Protein AF-A0A358EKX6-F1 (afdb_monomer_lite)

Foldseek 3Di:
DQQQQDPVASDPQFDDDDDDDCLVVFFDPPDDDRQCPFFDDDDADPNHDDDGPDGDGPQQDVVQSCVSNPHPDCGDDPDNHHPVNTGD

Secondary structure (DSSP, 8-state):
--S---TTT---TT------S-GGGTB--S----TTSS-PPPPPBTTB----SSS--HHHHHHHHHHHTT---S-BTTB----GGGB-

pLDDT: mean 74.11, std 16.07, range [39.03,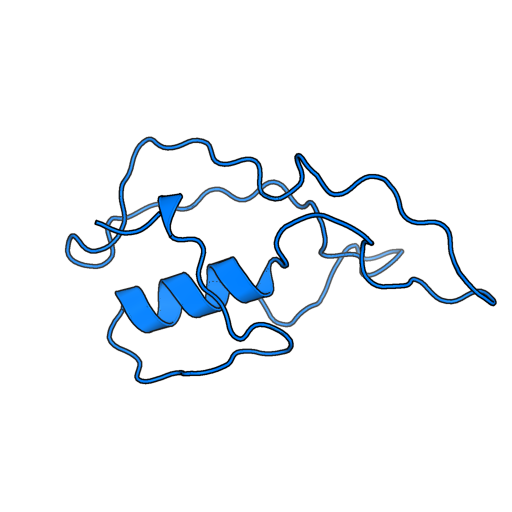 94.25]

Structure (mmCIF, N/CA/C/O backbone):
data_AF-A0A358EKX6-F1
#
_entry.id   AF-A0A358EKX6-F1
#
loop_
_atom_site.group_PDB
_atom_site.id
_atom_site.type_symbol
_atom_site.label_atom_id
_atom_site.label_alt_id
_atom_site.label_comp_id
_atom_site.label_asym_id
_atom_site.label_entity_id
_atom_site.label_seq_id
_atom_site.pdbx_PDB_ins_code
_atom_site.Cartn_x
_atom_site.Cartn_y
_atom_site.Cartn_z
_atom_site.occupancy
_atom_site.B_iso_or_equiv
_atom_site.auth_seq_id
_atom_site.auth_comp_id
_atom_site.auth_asym_id
_atom_site.auth_atom_id
_atom_site.pdbx_PDB_model_num
ATOM 1 N N . GLY A 1 1 ? -5.672 4.430 -7.451 1.00 39.03 1 GLY A N 1
ATOM 2 C CA . GLY A 1 1 ? -5.194 4.914 -8.762 1.00 39.03 1 GLY A CA 1
ATOM 3 C C . GLY A 1 1 ? -5.407 3.841 -9.813 1.00 39.03 1 GLY A C 1
ATOM 4 O O . GLY A 1 1 ? -5.049 2.697 -9.561 1.00 39.03 1 GLY A O 1
ATOM 5 N N . SER A 1 2 ? -6.007 4.191 -10.952 1.00 40.09 2 SER A N 1
ATOM 6 C CA . SER A 1 2 ? -6.444 3.272 -12.025 1.00 40.09 2 SER A CA 1
ATOM 7 C C . SER A 1 2 ? -5.317 2.785 -12.961 1.00 40.09 2 SER A C 1
ATOM 9 O O . SER A 1 2 ? -5.571 2.511 -14.128 1.00 40.09 2 SER A O 1
ATOM 11 N N . GLY A 1 3 ? -4.060 2.724 -12.507 1.00 41.94 3 GLY A N 1
ATOM 12 C CA . GLY A 1 3 ? -2.945 2.328 -13.383 1.00 41.94 3 GLY A CA 1
ATOM 13 C C . GLY A 1 3 ? -2.648 3.305 -14.533 1.00 41.94 3 GLY A C 1
ATOM 14 O O . GLY A 1 3 ? -1.967 2.938 -15.482 1.00 41.94 3 GLY A O 1
ATOM 15 N N . LEU A 1 4 ? -3.129 4.550 -14.466 1.00 45.31 4 LEU A N 1
ATOM 16 C CA . LEU A 1 4 ? -2.745 5.592 -15.419 1.00 45.31 4 LEU A CA 1
ATOM 17 C C . LEU A 1 4 ? -1.420 6.209 -14.948 1.00 45.31 4 LEU A C 1
ATOM 19 O O . LEU A 1 4 ? -1.411 7.042 -14.043 1.00 45.31 4 LEU A O 1
ATOM 23 N N . GLY A 1 5 ? -0.305 5.693 -15.475 1.00 47.41 5 GLY A N 1
ATOM 24 C CA . GLY A 1 5 ? 1.042 6.230 -15.250 1.00 47.41 5 GLY A CA 1
ATOM 25 C C . GLY A 1 5 ? 1.350 7.478 -16.093 1.00 47.41 5 GLY A C 1
ATOM 26 O O . GLY A 1 5 ? 0.461 8.023 -16.740 1.00 47.41 5 GLY A O 1
ATOM 27 N N . ASP A 1 6 ? 2.623 7.888 -16.094 1.00 44.97 6 ASP A N 1
ATOM 28 C CA . ASP A 1 6 ? 3.210 9.011 -16.855 1.00 44.97 6 ASP A CA 1
ATOM 29 C C . ASP A 1 6 ? 2.553 9.259 -18.234 1.00 44.97 6 ASP A C 1
ATOM 31 O O . ASP A 1 6 ? 2.472 8.349 -19.052 1.00 44.97 6 ASP A O 1
ATOM 35 N N . GLY A 1 7 ? 2.130 10.494 -18.530 1.00 49.03 7 GLY A N 1
ATOM 36 C CA . GLY A 1 7 ? 1.415 10.849 -19.767 1.00 49.03 7 GLY A CA 1
ATOM 37 C C . GLY A 1 7 ? 2.173 10.556 -21.073 1.00 49.03 7 GLY A C 1
ATOM 38 O O . GLY A 1 7 ? 1.557 10.562 -22.137 1.00 49.03 7 GLY A O 1
ATOM 39 N N . ALA A 1 8 ? 3.476 10.257 -21.007 1.00 48.22 8 ALA A N 1
ATOM 40 C CA . ALA A 1 8 ? 4.271 9.790 -22.144 1.00 48.22 8 ALA A CA 1
ATOM 41 C C . ALA A 1 8 ? 4.479 8.257 -22.198 1.00 48.22 8 ALA A C 1
ATOM 43 O O . ALA A 1 8 ? 4.655 7.710 -23.288 1.00 48.22 8 ALA A O 1
ATOM 44 N N . THR A 1 9 ? 4.474 7.542 -21.062 1.00 47.75 9 THR A N 1
ATOM 45 C CA . THR A 1 9 ? 4.923 6.128 -20.983 1.00 47.75 9 THR A CA 1
ATOM 46 C C . THR A 1 9 ? 4.060 5.192 -20.127 1.00 47.75 9 THR A C 1
ATOM 48 O O . THR A 1 9 ? 4.242 3.977 -20.170 1.00 47.75 9 THR A O 1
ATOM 51 N N . HIS A 1 10 ? 3.099 5.727 -19.379 1.00 53.69 10 HIS A N 1
ATOM 52 C CA . HIS A 1 10 ? 2.197 5.038 -18.458 1.00 53.69 10 HIS A CA 1
ATOM 53 C C . HIS A 1 10 ? 2.872 4.089 -17.445 1.00 53.69 10 HIS A C 1
ATOM 55 O O . HIS A 1 10 ? 2.241 3.145 -16.970 1.00 53.69 10 HIS A O 1
ATOM 61 N N . GLN A 1 11 ? 4.122 4.343 -17.040 1.00 54.81 11 GLN A N 1
ATOM 62 C CA . GLN A 1 11 ? 4.773 3.558 -15.983 1.00 54.81 11 GLN A CA 1
ATOM 63 C C . GLN A 1 11 ? 4.350 4.062 -14.588 1.00 54.81 11 GLN A C 1
ATOM 65 O O . GLN A 1 11 ? 4.502 5.238 -14.269 1.00 54.81 11 GLN A O 1
ATOM 70 N N . TYR A 1 12 ? 3.783 3.175 -13.761 1.00 56.66 12 TYR A N 1
ATOM 71 C CA . TYR A 1 12 ? 3.344 3.460 -12.378 1.00 56.66 12 TYR A CA 1
ATOM 72 C C . TYR A 1 12 ? 4.220 2.783 -11.310 1.00 56.66 12 TYR A C 1
ATOM 74 O O . TYR A 1 12 ? 3.998 2.948 -10.108 1.00 56.66 12 TYR A O 1
ATOM 82 N N . SER A 1 13 ? 5.197 1.989 -11.740 1.00 55.12 13 SER A N 1
ATOM 83 C CA . SER A 1 13 ? 6.233 1.415 -10.892 1.00 55.12 13 SER A CA 1
ATOM 84 C C . SER A 1 13 ? 7.224 2.515 -10.511 1.00 55.12 13 SER A C 1
ATOM 86 O O . SER A 1 13 ? 7.838 3.086 -11.406 1.00 55.12 13 SER A O 1
ATOM 88 N N . ALA A 1 14 ? 7.386 2.792 -9.215 1.00 60.19 14 ALA A N 1
ATOM 89 C CA . ALA A 1 14 ? 8.329 3.772 -8.649 1.00 60.19 14 ALA A CA 1
ATOM 90 C C . ALA A 1 14 ? 7.910 5.254 -8.585 1.00 60.19 14 ALA A C 1
ATOM 92 O O . ALA A 1 14 ? 8.763 6.134 -8.487 1.00 60.19 14 ALA A O 1
ATOM 93 N N . LEU A 1 15 ? 6.610 5.560 -8.554 1.00 66.44 15 LEU A N 1
ATOM 94 C CA . LEU A 1 15 ? 6.169 6.923 -8.235 1.00 66.44 15 LEU A CA 1
ATOM 95 C C . LEU A 1 15 ? 6.346 7.222 -6.732 1.00 66.44 15 LEU A C 1
ATOM 97 O O . LEU A 1 15 ? 5.879 6.429 -5.907 1.00 66.44 15 LEU A O 1
ATOM 101 N N . PRO A 1 16 ? 6.951 8.366 -6.349 1.00 71.12 16 PRO A N 1
ATOM 102 C CA . PRO A 1 16 ? 6.941 8.827 -4.966 1.00 71.12 16 PRO A CA 1
ATOM 103 C C . PRO A 1 16 ? 5.502 9.084 -4.511 1.00 71.12 16 PRO A C 1
ATOM 105 O O . PRO A 1 16 ? 4.770 9.846 -5.143 1.00 71.12 16 PRO A O 1
ATOM 108 N N . ILE A 1 17 ? 5.083 8.446 -3.416 1.00 78.44 17 ILE A N 1
ATOM 109 C CA . ILE A 1 17 ? 3.722 8.562 -2.881 1.00 78.44 17 ILE A CA 1
ATOM 110 C C . ILE A 1 17 ? 3.787 8.933 -1.410 1.00 78.44 17 ILE A C 1
ATOM 112 O O . ILE A 1 17 ? 4.485 8.297 -0.623 1.00 78.44 17 ILE A O 1
ATOM 116 N N . VAL A 1 18 ? 2.995 9.935 -1.038 1.00 83.06 18 VAL A N 1
ATOM 117 C CA . VAL A 1 18 ? 2.771 10.315 0.355 1.00 83.06 18 VAL A CA 1
ATOM 118 C C . VAL A 1 18 ? 1.404 9.795 0.782 1.00 83.06 18 VAL A C 1
ATOM 120 O O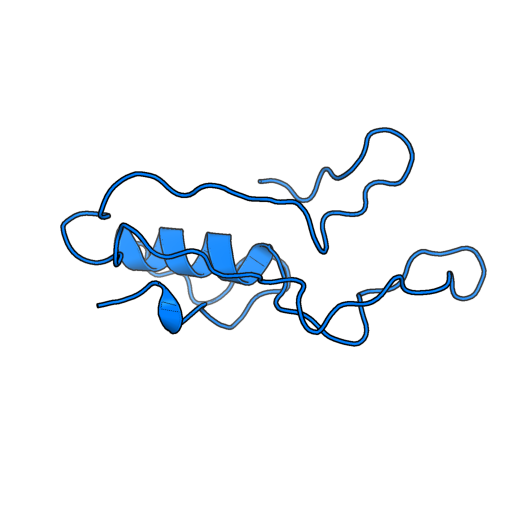 . VAL A 1 18 ? 0.393 10.086 0.145 1.00 83.06 18 VAL A O 1
ATOM 123 N N . VAL A 1 19 ? 1.372 9.032 1.874 1.00 82.56 19 VAL A N 1
ATOM 124 C CA . VAL A 1 19 ? 0.133 8.591 2.523 1.00 82.56 19 VAL A CA 1
ATOM 125 C C . VAL A 1 19 ? -0.058 9.407 3.794 1.00 82.56 19 VAL A C 1
ATOM 127 O O . VAL A 1 19 ? 0.822 9.437 4.652 1.00 82.56 19 VAL A O 1
ATOM 130 N N . ALA A 1 20 ? -1.211 10.060 3.916 1.00 84.75 20 ALA A N 1
ATOM 131 C CA . ALA A 1 20 ? -1.600 10.816 5.100 1.00 84.75 20 ALA A CA 1
ATOM 132 C C . ALA A 1 20 ? -2.859 10.211 5.737 1.00 84.75 20 ALA A C 1
ATOM 134 O O . ALA A 1 20 ? -3.748 9.723 5.039 1.00 84.75 20 ALA A O 1
ATOM 135 N N . GLY A 1 21 ? -2.935 10.271 7.068 1.00 85.81 21 GLY A N 1
ATOM 136 C CA . GLY A 1 21 ? -4.009 9.666 7.860 1.00 85.81 21 GLY A CA 1
ATOM 137 C C . GLY A 1 21 ? -3.647 8.289 8.428 1.00 85.81 21 GLY A C 1
ATOM 138 O O . GLY A 1 21 ? -2.647 7.686 8.053 1.00 85.81 21 GLY A O 1
ATOM 139 N N . SER A 1 22 ? -4.458 7.809 9.376 1.00 88.19 22 SER A N 1
ATOM 140 C CA . SER A 1 22 ? -4.197 6.573 10.134 1.00 88.19 22 SER A CA 1
ATOM 141 C C . SER A 1 22 ? -5.169 5.431 9.829 1.00 88.19 22 SER A C 1
ATOM 143 O O . SER A 1 22 ? -5.070 4.384 10.460 1.00 88.19 22 SER A O 1
ATOM 145 N N . ALA A 1 23 ? -6.131 5.619 8.915 1.00 88.31 23 ALA A N 1
ATOM 146 C CA . ALA A 1 23 ? -7.191 4.646 8.609 1.00 88.31 23 ALA A CA 1
ATOM 147 C C . ALA A 1 23 ? -7.842 4.042 9.875 1.00 88.31 23 ALA A C 1
ATOM 149 O O . ALA A 1 23 ? -7.899 2.829 10.044 1.00 88.31 23 ALA A O 1
ATOM 150 N N . GLY A 1 24 ? -8.254 4.891 10.825 1.00 89.31 24 GLY A N 1
ATOM 151 C CA . GLY A 1 24 ? -8.832 4.425 12.093 1.00 89.31 24 GLY A CA 1
ATOM 152 C C . GLY A 1 24 ? -7.830 3.723 13.021 1.00 89.31 24 GLY A C 1
ATOM 153 O O . GLY A 1 24 ? -8.220 2.864 13.805 1.00 89.31 24 GLY A O 1
ATOM 154 N N . GLY A 1 25 ? -6.539 4.060 12.920 1.00 90.31 25 GLY A N 1
ATOM 155 C CA . GLY A 1 25 ? -5.462 3.442 13.700 1.00 90.31 25 GLY A CA 1
ATOM 156 C C . GLY A 1 25 ? -4.898 2.153 13.093 1.00 90.31 25 GLY A C 1
ATOM 157 O O . GLY A 1 25 ? -4.223 1.409 13.792 1.00 90.31 25 GLY A O 1
ATOM 158 N N . LYS A 1 26 ? -5.181 1.868 11.816 1.00 91.50 26 LYS A N 1
ATOM 159 C CA . LYS A 1 26 ? -4.671 0.696 11.084 1.00 91.50 26 LYS A CA 1
ATOM 160 C C . LYS A 1 26 ? -3.411 0.971 10.268 1.00 91.50 26 LYS A C 1
ATOM 162 O O . LYS A 1 26 ? -2.742 0.018 9.884 1.00 91.50 26 LYS A O 1
ATOM 167 N N . ILE A 1 27 ? -3.092 2.240 10.006 1.00 90.19 27 ILE A N 1
ATOM 168 C CA . ILE A 1 27 ? -1.888 2.649 9.274 1.00 90.19 27 ILE A CA 1
ATOM 169 C C . ILE A 1 27 ? -0.909 3.361 10.213 1.00 90.19 27 ILE A C 1
ATOM 171 O O . ILE A 1 27 ? -1.279 4.324 10.891 1.00 90.19 27 ILE A O 1
ATOM 175 N N . LEU A 1 28 ? 0.347 2.909 10.204 1.00 89.62 28 LEU A N 1
ATOM 176 C CA . LEU A 1 28 ? 1.474 3.567 10.863 1.00 89.62 28 LEU A CA 1
ATOM 177 C C . LEU A 1 28 ? 1.821 4.870 10.129 1.00 89.62 28 LEU A C 1
ATOM 179 O O . LEU A 1 28 ? 2.136 4.867 8.940 1.00 89.62 28 LEU A O 1
ATOM 183 N N . ASN A 1 29 ? 1.790 5.993 10.846 1.00 86.94 29 ASN A N 1
ATOM 184 C CA . ASN A 1 29 ? 2.148 7.307 10.313 1.00 86.94 29 ASN A CA 1
ATOM 185 C C . ASN A 1 29 ? 3.649 7.615 10.495 1.00 86.94 29 ASN A C 1
ATOM 187 O O . ASN A 1 29 ? 4.386 6.877 11.148 1.00 86.94 29 ASN A O 1
ATOM 191 N N . GLY A 1 30 ? 4.121 8.703 9.873 1.00 84.81 30 GLY A N 1
ATOM 192 C CA . GLY A 1 30 ? 5.509 9.168 10.013 1.00 84.81 30 GLY A CA 1
ATOM 193 C C . GLY A 1 30 ? 6.566 8.235 9.408 1.00 84.81 30 GLY A C 1
ATOM 194 O O . GLY A 1 30 ? 7.753 8.389 9.684 1.00 84.81 30 GLY A O 1
ATOM 195 N N . LYS A 1 31 ? 6.154 7.255 8.597 1.00 81.12 31 LYS A N 1
ATOM 196 C CA . LYS A 1 31 ? 7.051 6.335 7.896 1.00 81.12 31 LYS A CA 1
ATOM 197 C C . LYS A 1 31 ? 7.373 6.858 6.502 1.00 81.12 31 LYS A C 1
ATOM 199 O O . LYS A 1 31 ? 6.485 7.288 5.771 1.00 81.12 31 LYS A O 1
ATOM 204 N N . HIS A 1 32 ? 8.641 6.742 6.124 1.00 81.19 32 HIS A N 1
ATOM 205 C CA . HIS A 1 32 ? 9.078 6.841 4.739 1.00 81.19 32 HIS A CA 1
ATOM 206 C C . HIS A 1 32 ? 9.382 5.424 4.249 1.00 81.19 32 HIS A C 1
ATOM 208 O O . HIS A 1 32 ? 10.267 4.764 4.787 1.00 81.19 32 HIS A O 1
ATOM 214 N N . VAL A 1 33 ? 8.610 4.945 3.273 1.00 75.69 33 VAL A N 1
ATOM 215 C CA . VAL A 1 33 ? 8.782 3.614 2.679 1.00 75.69 33 VAL A CA 1
ATOM 216 C C . VAL A 1 33 ? 9.095 3.791 1.202 1.00 75.69 33 VAL A C 1
ATOM 218 O O . VAL A 1 33 ? 8.265 4.292 0.444 1.00 75.69 33 VAL A O 1
ATOM 221 N N . ASN A 1 34 ? 10.286 3.366 0.789 1.00 75.31 34 ASN A N 1
ATOM 222 C CA . ASN A 1 34 ? 10.681 3.362 -0.611 1.00 75.31 34 ASN A CA 1
ATOM 223 C C . ASN A 1 34 ? 10.221 2.051 -1.267 1.00 75.31 34 ASN A C 1
ATOM 225 O O . ASN A 1 34 ? 10.918 1.042 -1.234 1.00 75.31 34 ASN A O 1
ATOM 229 N N . LEU A 1 35 ? 9.032 2.059 -1.874 1.00 68.38 35 LEU A N 1
ATOM 230 C CA . LEU A 1 35 ? 8.484 0.879 -2.564 1.00 68.38 35 LEU A CA 1
ATOM 231 C C . LEU A 1 35 ? 9.249 0.518 -3.848 1.00 68.38 35 LEU A C 1
ATOM 233 O O . LEU A 1 35 ? 9.050 -0.571 -4.391 1.00 68.38 35 LEU A O 1
ATOM 237 N N . SER A 1 36 ? 10.125 1.417 -4.303 1.00 63.72 36 SER A N 1
ATOM 238 C CA . SER A 1 36 ? 10.963 1.252 -5.485 1.00 63.72 36 SER A CA 1
ATOM 239 C C . SER A 1 36 ? 12.413 0.886 -5.212 1.00 63.72 36 SER A C 1
ATOM 241 O O . SER A 1 36 ? 13.176 0.752 -6.159 1.00 63.72 36 SER A O 1
ATOM 243 N N . GLU A 1 37 ? 12.808 0.709 -3.949 1.00 56.69 37 GLU A N 1
ATOM 244 C CA . GLU A 1 37 ? 14.208 0.450 -3.583 1.00 56.69 37 GLU A CA 1
ATOM 245 C C . GLU A 1 37 ? 14.795 -0.769 -4.306 1.00 56.69 37 GLU A C 1
ATOM 247 O O . GLU A 1 37 ? 15.979 -0.791 -4.625 1.00 56.69 37 GLU A O 1
ATOM 252 N N . THR A 1 38 ? 13.953 -1.753 -4.624 1.00 53.31 38 THR A N 1
ATOM 253 C CA . THR A 1 38 ? 14.360 -2.922 -5.401 1.00 53.31 38 THR A CA 1
ATOM 254 C C . THR A 1 38 ? 14.010 -2.803 -6.890 1.00 53.31 38 THR A C 1
ATOM 256 O O . THR A 1 38 ? 14.639 -3.471 -7.696 1.00 53.31 38 THR A O 1
ATOM 259 N N . SER A 1 39 ? 13.101 -1.914 -7.31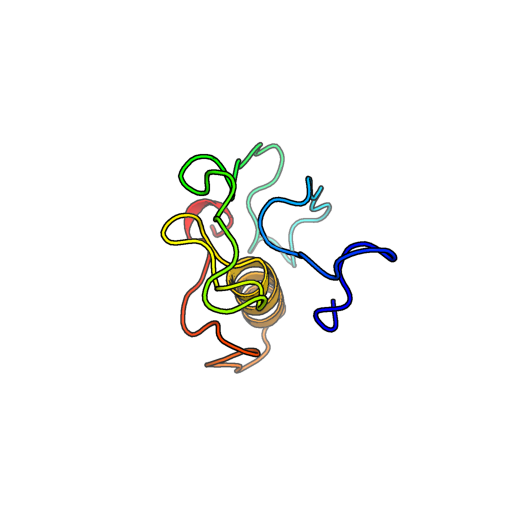6 1.00 55.44 39 SER A N 1
ATOM 260 C CA . SER A 1 39 ? 12.786 -1.713 -8.743 1.00 55.44 39 SER A CA 1
ATOM 261 C C . SER A 1 39 ? 13.777 -0.763 -9.423 1.00 55.44 39 SER A C 1
ATOM 263 O O . SER A 1 39 ? 13.673 0.457 -9.283 1.00 55.44 39 SER A O 1
ATOM 265 N N . GLY A 1 40 ? 14.703 -1.302 -10.214 1.00 55.16 40 GLY A N 1
ATOM 266 C CA . GLY A 1 40 ? 15.471 -0.512 -11.180 1.00 55.16 40 GLY A CA 1
ATOM 267 C C . GLY A 1 40 ? 14.659 -0.169 -12.443 1.00 55.16 40 GLY A C 1
ATOM 268 O O . GLY A 1 40 ? 13.570 -0.713 -12.648 1.00 55.16 40 GLY A O 1
ATOM 269 N N . PRO A 1 41 ? 15.178 0.704 -13.327 1.00 58.72 41 PRO A N 1
ATOM 270 C CA . PRO A 1 41 ? 14.618 0.902 -14.661 1.00 58.72 41 PRO A CA 1
ATOM 271 C C . PRO A 1 41 ? 14.586 -0.428 -15.416 1.00 58.72 41 PRO A C 1
ATOM 273 O O . PRO A 1 41 ? 15.621 -1.079 -15.561 1.00 58.72 41 PRO A O 1
ATOM 276 N N . VAL A 1 42 ? 13.417 -0.829 -15.915 1.00 62.19 42 VAL A N 1
ATOM 277 C CA . VAL A 1 42 ? 13.285 -2.085 -16.660 1.00 62.19 42 VAL A CA 1
ATOM 278 C C . VAL A 1 42 ? 13.226 -1.811 -18.152 1.00 62.19 42 VAL A C 1
ATOM 280 O O . VAL A 1 42 ? 12.413 -1.019 -18.637 1.00 62.19 42 VAL A O 1
ATOM 283 N N . ALA A 1 43 ? 14.144 -2.447 -18.879 1.00 64.06 43 ALA A N 1
ATOM 284 C CA . ALA A 1 43 ? 14.244 -2.317 -20.321 1.00 64.06 43 ALA A CA 1
ATOM 285 C C . ALA A 1 43 ? 12.974 -2.847 -21.001 1.00 64.06 43 ALA A C 1
ATOM 287 O O . ALA A 1 43 ? 12.384 -3.844 -20.584 1.00 64.06 43 ALA A O 1
ATOM 288 N N . LYS A 1 44 ? 12.567 -2.202 -22.099 1.00 60.97 44 LYS A N 1
ATOM 289 C CA . LYS A 1 44 ? 11.471 -2.712 -22.931 1.00 60.97 44 LYS A CA 1
ATOM 290 C C . LYS A 1 44 ? 11.837 -4.085 -23.492 1.00 60.97 44 LYS A C 1
ATOM 292 O O . LYS A 1 44 ? 12.914 -4.250 -24.061 1.00 60.97 44 LYS A O 1
ATOM 297 N N . LYS A 1 45 ? 10.899 -5.031 -23.449 1.00 67.81 45 LYS A N 1
ATOM 298 C CA . LYS A 1 45 ? 11.009 -6.324 -24.137 1.00 67.81 45 LYS A CA 1
ATOM 299 C C . LYS A 1 45 ? 10.078 -6.310 -25.344 1.00 67.81 45 LYS A C 1
ATOM 301 O O . LYS A 1 45 ? 8.879 -6.085 -25.204 1.00 67.81 45 LYS A O 1
ATOM 306 N N . ASN A 1 46 ? 10.623 -6.512 -26.544 1.00 80.06 46 ASN A N 1
ATOM 307 C CA . ASN A 1 46 ? 9.871 -6.468 -27.809 1.00 80.06 46 ASN A CA 1
ATOM 308 C C . ASN A 1 46 ? 9.074 -5.161 -28.006 1.00 80.06 46 ASN A C 1
ATOM 310 O O . ASN A 1 46 ? 7.918 -5.179 -28.424 1.00 80.06 46 ASN A O 1
ATOM 314 N N . GLY A 1 47 ? 9.665 -4.020 -27.637 1.00 72.00 47 GLY A N 1
ATOM 315 C CA . GLY A 1 47 ? 9.020 -2.706 -27.742 1.00 72.00 47 GLY A CA 1
ATOM 316 C C . GLY A 1 47 ? 7.928 -2.430 -26.700 1.00 72.00 47 GLY A C 1
ATOM 317 O O . GLY A 1 47 ? 7.406 -1.316 -26.667 1.00 72.00 47 GLY A O 1
ATOM 318 N N . LYS A 1 48 ? 7.611 -3.390 -25.821 1.00 59.47 48 LYS A N 1
ATOM 319 C CA . LYS A 1 48 ? 6.652 -3.227 -24.724 1.00 59.47 48 LYS A CA 1
ATOM 320 C C . LY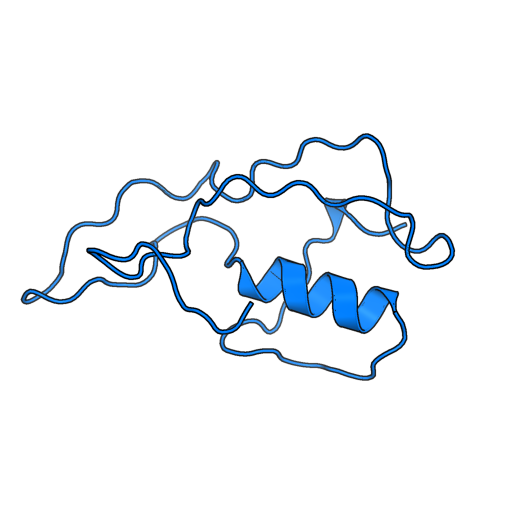S A 1 48 ? 7.373 -2.981 -23.404 1.00 59.47 48 LYS A C 1
ATOM 322 O O . LYS A 1 48 ? 8.412 -3.583 -23.137 1.00 59.47 48 LYS A O 1
ATOM 327 N N . TYR A 1 49 ? 6.806 -2.104 -22.582 1.00 63.12 49 TYR A N 1
ATOM 328 C CA . TYR A 1 49 ? 7.173 -2.029 -21.173 1.00 63.12 49 TYR A CA 1
ATOM 329 C C . TYR A 1 49 ? 6.758 -3.333 -20.495 1.00 63.12 49 TYR A C 1
ATOM 331 O O . TYR A 1 49 ? 5.692 -3.875 -20.791 1.00 63.12 49 TYR A O 1
ATOM 339 N N . VAL A 1 50 ? 7.630 -3.847 -19.642 1.00 61.88 50 VAL A N 1
ATOM 340 C CA . VAL A 1 50 ? 7.377 -5.046 -18.846 1.00 61.88 50 VAL A CA 1
ATOM 341 C C . VAL A 1 50 ? 7.339 -4.652 -17.378 1.00 61.88 50 VAL A C 1
ATOM 343 O O . VAL A 1 50 ? 7.908 -3.621 -17.005 1.00 61.88 50 VAL A O 1
ATOM 346 N N . ASP A 1 51 ? 6.644 -5.451 -16.574 1.00 60.47 51 ASP A N 1
ATOM 347 C CA . ASP A 1 51 ? 6.600 -5.250 -15.131 1.00 60.47 51 ASP A CA 1
ATOM 348 C C . ASP A 1 51 ? 8.018 -5.209 -14.562 1.00 60.47 51 ASP A C 1
ATOM 350 O O . ASP A 1 51 ? 8.908 -5.914 -15.059 1.00 60.47 51 ASP A O 1
ATOM 354 N N . PRO A 1 52 ? 8.259 -4.370 -13.545 1.00 59.66 52 PRO A N 1
ATOM 355 C CA . PRO A 1 52 ? 9.576 -4.288 -12.966 1.00 59.66 52 PRO A CA 1
ATOM 356 C C . PRO A 1 52 ? 9.974 -5.645 -12.365 1.00 59.66 52 PRO A C 1
ATOM 358 O O . PRO A 1 52 ? 9.182 -6.279 -11.671 1.00 59.66 52 PRO A O 1
ATOM 361 N N . GLU A 1 53 ? 11.204 -6.099 -12.634 1.00 58.81 53 GLU A N 1
ATOM 362 C CA . GLU A 1 53 ? 11.707 -7.402 -12.157 1.00 58.81 53 GLU A CA 1
ATOM 363 C C . GLU A 1 53 ? 11.786 -7.474 -10.623 1.00 58.81 53 GLU A C 1
ATOM 365 O O . GLU A 1 53 ? 11.856 -8.555 -10.040 1.00 58.81 53 GLU A O 1
ATOM 370 N N . GLN A 1 54 ? 11.774 -6.312 -9.971 1.00 56.31 54 GLN A N 1
ATOM 371 C CA . GLN A 1 54 ? 11.855 -6.121 -8.531 1.00 56.31 54 GLN A CA 1
ATOM 372 C C . GLN A 1 54 ? 11.053 -4.868 -8.126 1.00 56.31 54 GLN A C 1
ATOM 374 O O . GLN A 1 54 ? 10.665 -4.092 -8.989 1.00 56.31 54 GLN A O 1
ATOM 379 N N . GLY A 1 55 ? 10.787 -4.659 -6.834 1.00 61.12 55 GLY A N 1
ATOM 380 C CA . GLY A 1 55 ? 9.923 -3.589 -6.301 1.00 61.12 55 GLY A CA 1
ATOM 381 C C . GLY A 1 55 ? 8.524 -4.068 -5.915 1.00 61.12 55 GLY A C 1
ATOM 382 O O . GLY A 1 55 ? 8.028 -5.071 -6.425 1.00 61.12 55 GLY A O 1
ATOM 383 N N . LEU A 1 56 ? 7.869 -3.360 -4.990 1.00 66.44 56 LEU A N 1
ATOM 384 C CA . LEU A 1 56 ? 6.474 -3.645 -4.640 1.00 66.44 56 LEU A CA 1
ATOM 385 C C . LEU A 1 56 ? 5.552 -2.897 -5.613 1.00 66.44 56 LEU A C 1
ATOM 387 O O . LEU A 1 56 ? 5.647 -1.669 -5.705 1.00 66.44 56 LEU A O 1
ATOM 391 N N . PRO A 1 57 ? 4.624 -3.584 -6.307 1.00 72.62 57 PRO A N 1
ATOM 392 C CA . PRO A 1 57 ? 3.653 -2.914 -7.155 1.00 72.62 57 PRO A CA 1
ATOM 393 C C . PRO A 1 57 ? 2.868 -1.872 -6.362 1.00 72.62 57 PRO A C 1
ATOM 395 O O . PRO A 1 57 ? 2.410 -2.136 -5.250 1.00 72.62 57 PRO A O 1
ATOM 398 N N . LEU A 1 58 ? 2.611 -0.717 -6.973 1.00 77.69 58 LEU A N 1
ATOM 399 C CA . LEU A 1 58 ? 1.706 0.295 -6.424 1.00 77.69 58 LEU A CA 1
ATOM 400 C C . LEU A 1 58 ? 0.326 -0.303 -6.063 1.00 77.69 58 LEU A C 1
ATOM 402 O O . LEU A 1 58 ? -0.314 0.101 -5.095 1.00 77.69 58 LEU A O 1
ATOM 406 N N . ALA A 1 59 ? -0.115 -1.327 -6.793 1.00 82.62 59 ALA A N 1
ATOM 407 C CA . ALA A 1 59 ? -1.316 -2.089 -6.468 1.00 82.62 59 ALA A CA 1
ATOM 408 C C . ALA A 1 59 ? -1.316 -2.664 -5.033 1.00 82.62 59 ALA A C 1
ATOM 410 O O . ALA A 1 59 ? -2.375 -2.682 -4.407 1.00 82.62 59 ALA A O 1
ATOM 411 N N . ASN A 1 60 ? -0.156 -3.035 -4.473 1.00 86.12 60 ASN A N 1
ATOM 412 C CA . ASN A 1 60 ? -0.039 -3.490 -3.082 1.00 86.12 60 ASN A CA 1
ATOM 413 C C . ASN A 1 60 ? -0.387 -2.381 -2.092 1.00 86.12 60 ASN A C 1
ATOM 415 O O . ASN A 1 60 ? -1.049 -2.638 -1.087 1.00 86.12 60 ASN A O 1
ATOM 419 N N . LEU A 1 61 ? 0.019 -1.139 -2.369 1.00 86.88 61 LEU A N 1
ATOM 420 C CA . LEU A 1 61 ? -0.336 0.001 -1.527 1.00 86.88 61 LEU A CA 1
ATOM 421 C C . LEU A 1 61 ? -1.853 0.227 -1.526 1.00 86.88 61 LEU A C 1
ATOM 423 O O . LEU A 1 61 ? -2.446 0.372 -0.458 1.00 86.88 61 LEU A O 1
ATOM 427 N N . TRP A 1 62 ? -2.490 0.194 -2.700 1.00 88.12 62 TRP A N 1
ATOM 428 C CA . TRP A 1 62 ? -3.944 0.344 -2.808 1.00 88.12 62 TRP A CA 1
ATOM 429 C C . TRP A 1 62 ? -4.684 -0.774 -2.070 1.00 88.12 62 TRP A C 1
ATOM 431 O O . TRP A 1 62 ? -5.584 -0.482 -1.284 1.00 88.12 62 TRP A O 1
ATOM 441 N N . LEU A 1 63 ? -4.280 -2.036 -2.265 1.00 91.12 63 LEU A N 1
ATOM 442 C CA . LEU A 1 63 ? -4.869 -3.179 -1.560 1.00 91.12 63 LEU A CA 1
ATOM 443 C C . LEU A 1 63 ? -4.739 -3.033 -0.038 1.00 91.12 63 LEU A C 1
ATOM 445 O O . LEU A 1 63 ? -5.711 -3.238 0.686 1.00 91.12 63 LEU A O 1
ATOM 449 N N . THR A 1 64 ? -3.571 -2.588 0.434 1.00 91.56 64 THR A N 1
ATOM 450 C CA . THR A 1 64 ? -3.316 -2.310 1.857 1.00 91.56 64 THR A CA 1
ATOM 451 C C . THR A 1 64 ? -4.278 -1.257 2.401 1.00 91.56 64 THR A C 1
ATOM 453 O O . THR A 1 64 ? -4.860 -1.449 3.464 1.00 91.56 64 THR A O 1
ATOM 456 N N . GLN A 1 65 ? -4.489 -0.159 1.668 1.00 91.50 65 GLN A N 1
ATOM 457 C CA . GLN A 1 65 ? -5.414 0.902 2.072 1.00 91.50 65 GLN A CA 1
ATOM 458 C C . GLN A 1 65 ? -6.866 0.421 2.110 1.00 91.50 65 GLN A C 1
ATOM 460 O O . GLN A 1 65 ? -7.574 0.716 3.067 1.00 91.50 65 GLN A O 1
ATOM 465 N N . MET A 1 66 ? -7.309 -0.347 1.112 1.00 92.19 66 MET A N 1
ATOM 466 C CA . MET A 1 66 ? -8.662 -0.910 1.101 1.00 92.19 66 MET A CA 1
ATOM 467 C C . MET A 1 66 ? -8.906 -1.813 2.312 1.00 92.19 66 MET A C 1
ATOM 469 O O . MET A 1 66 ? -9.896 -1.631 3.018 1.00 92.19 66 MET A O 1
ATOM 473 N N . GLN A 1 67 ? -7.983 -2.733 2.601 1.00 93.81 67 GLN A N 1
ATOM 474 C CA . GLN A 1 67 ? -8.104 -3.611 3.765 1.00 93.81 67 GLN A CA 1
ATOM 475 C C . GLN A 1 67 ? -8.036 -2.829 5.086 1.00 93.81 67 GLN A C 1
ATOM 477 O O . GLN A 1 67 ? -8.834 -3.083 5.987 1.00 93.81 67 GLN A O 1
ATOM 482 N N . ALA A 1 68 ? -7.153 -1.829 5.193 1.00 92.94 68 ALA A N 1
ATOM 483 C CA . ALA A 1 68 ? -7.061 -0.960 6.369 1.00 92.94 68 ALA A CA 1
ATOM 484 C C . ALA A 1 68 ? -8.352 -0.158 6.617 1.00 92.94 68 ALA A C 1
ATOM 486 O O . ALA A 1 68 ? -8.703 0.103 7.765 1.00 92.94 68 ALA A O 1
ATOM 487 N N . LEU A 1 69 ? -9.083 0.190 5.555 1.00 91.44 69 LEU A N 1
ATOM 488 C CA . LEU A 1 69 ? -10.387 0.857 5.617 1.00 91.44 69 LEU A CA 1
ATOM 489 C C . LEU A 1 69 ? -11.565 -0.116 5.816 1.00 91.44 69 LEU A C 1
ATOM 491 O O . LEU A 1 69 ? -12.718 0.310 5.815 1.00 91.44 69 LEU A O 1
ATOM 495 N N . GLY A 1 70 ? -11.298 -1.412 6.006 1.00 92.38 70 GLY A N 1
ATOM 496 C CA . GLY A 1 70 ? -12.308 -2.427 6.314 1.00 92.38 70 GLY A CA 1
ATOM 497 C C . GLY A 1 70 ? -12.963 -3.086 5.098 1.00 92.38 70 GLY A C 1
ATOM 498 O O . GLY A 1 70 ? -13.933 -3.829 5.261 1.00 92.38 70 GLY A O 1
ATOM 499 N N . LEU A 1 71 ? -12.456 -2.856 3.881 1.00 94.25 71 LEU A N 1
ATOM 500 C CA . LEU A 1 71 ? -12.953 -3.547 2.693 1.00 94.25 71 LEU A CA 1
ATOM 501 C C . LEU A 1 71 ? -12.448 -4.996 2.680 1.00 94.25 71 LEU A C 1
ATOM 503 O O . LEU A 1 71 ? -11.262 -5.265 2.868 1.00 94.25 71 LEU A O 1
ATOM 507 N N . LYS A 1 72 ? -13.350 -5.937 2.383 1.00 92.38 72 LYS A N 1
ATOM 508 C CA . LYS A 1 72 ? -13.035 -7.361 2.191 1.00 92.38 72 LYS A CA 1
ATOM 509 C C . LYS A 1 72 ? -12.530 -7.604 0.765 1.00 92.38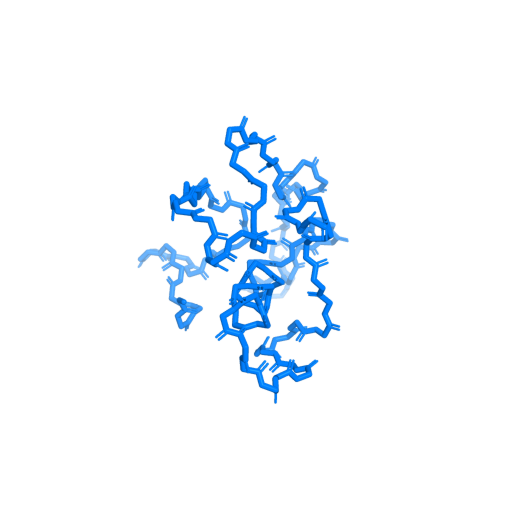 72 LYS A C 1
ATOM 511 O O . LYS A 1 72 ? -13.239 -8.177 -0.056 1.00 92.38 72 LYS A O 1
ATOM 516 N N . ALA A 1 73 ? -11.351 -7.074 0.456 1.00 92.31 73 ALA A N 1
ATOM 517 C CA . ALA A 1 73 ? -10.703 -7.236 -0.840 1.00 92.31 73 ALA A CA 1
ATOM 518 C C . ALA A 1 73 ? -9.475 -8.141 -0.702 1.00 92.31 73 ALA A C 1
ATOM 520 O O . ALA A 1 73 ? -8.536 -7.790 0.008 1.00 92.31 73 ALA A O 1
ATOM 521 N N . ASP A 1 74 ? -9.462 -9.264 -1.417 1.00 91.75 74 ASP A N 1
ATOM 522 C CA . ASP A 1 74 ? -8.328 -10.204 -1.420 1.00 91.75 74 ASP A CA 1
ATOM 523 C C . ASP A 1 74 ? -7.326 -9.912 -2.550 1.00 91.75 74 ASP A C 1
ATOM 525 O O . ASP A 1 74 ? -6.191 -10.386 -2.541 1.00 91.75 74 ASP A O 1
ATOM 529 N N . ARG A 1 75 ? -7.747 -9.116 -3.541 1.00 88.50 75 ARG A N 1
ATOM 530 C CA . ARG A 1 75 ? -6.954 -8.736 -4.711 1.00 88.50 75 ARG A CA 1
ATOM 531 C C . ARG A 1 75 ? -7.347 -7.342 -5.195 1.00 88.50 75 ARG A C 1
ATOM 533 O O . ARG A 1 75 ? -8.518 -6.972 -5.144 1.00 88.50 75 ARG A O 1
ATOM 540 N N . TYR A 1 76 ? -6.386 -6.597 -5.733 1.00 86.44 76 TYR A N 1
ATOM 541 C CA . TYR A 1 76 ? -6.640 -5.388 -6.519 1.00 86.44 76 TYR A CA 1
ATOM 542 C C . TYR A 1 76 ? -5.666 -5.293 -7.688 1.00 86.44 76 TYR A C 1
ATOM 544 O O . TYR A 1 76 ? -4.456 -5.303 -7.472 1.00 86.44 76 TYR A O 1
ATOM 552 N N . ALA A 1 77 ? -6.185 -5.174 -8.916 1.00 84.12 77 ALA A N 1
ATOM 553 C CA . ALA A 1 77 ? -5.385 -5.293 -10.138 1.00 84.12 77 ALA A CA 1
ATOM 554 C C . ALA A 1 77 ? -4.464 -6.527 -10.047 1.00 84.12 77 ALA A C 1
ATOM 556 O O . ALA A 1 77 ? -4.945 -7.629 -9.784 1.00 84.12 77 ALA A O 1
ATOM 557 N N . ASP A 1 78 ? -3.153 -6.360 -10.169 1.00 77.50 78 ASP A N 1
ATOM 558 C CA . ASP A 1 78 ? -2.187 -7.464 -10.093 1.00 77.50 78 ASP A CA 1
ATOM 559 C C . ASP A 1 78 ? -1.662 -7.733 -8.675 1.00 77.50 78 ASP A C 1
ATOM 561 O O . ASP A 1 78 ? -0.838 -8.617 -8.466 1.00 77.50 78 ASP A O 1
ATOM 565 N N . SER A 1 79 ? -2.168 -7.013 -7.670 1.00 80.50 79 SER A N 1
ATOM 566 C CA . SER A 1 79 ? -1.796 -7.215 -6.273 1.00 80.50 79 SER A CA 1
ATOM 567 C C . SER A 1 79 ? -2.663 -8.252 -5.578 1.00 80.50 79 SER A C 1
ATOM 569 O O . SER A 1 79 ? -3.883 -8.111 -5.512 1.00 80.50 79 SER A O 1
ATOM 571 N N . THR A 1 80 ? -2.003 -9.228 -4.964 1.00 85.38 80 THR A N 1
ATOM 572 C CA . THR A 1 80 ? -2.557 -10.178 -3.984 1.00 85.38 80 THR A CA 1
ATOM 573 C C . THR A 1 80 ? -1.873 -10.048 -2.615 1.00 85.38 80 THR A C 1
ATOM 575 O O . THR A 1 80 ? -2.005 -10.919 -1.759 1.00 85.38 80 THR A O 1
ATOM 578 N N . SER A 1 81 ? -1.090 -8.983 -2.401 1.00 86.44 81 SER A N 1
ATOM 579 C CA . SER A 1 81 ? -0.259 -8.811 -1.204 1.00 86.44 81 SER A CA 1
ATOM 580 C C . SER A 1 81 ? -0.252 -7.371 -0.695 1.00 86.44 81 SER A C 1
ATOM 582 O O . SER A 1 81 ? -0.415 -6.419 -1.455 1.00 86.44 81 SER A O 1
ATOM 584 N N . VAL A 1 82 ? -0.047 -7.211 0.612 1.00 90.00 82 VAL A N 1
ATOM 585 C CA . VAL A 1 82 ? -0.052 -5.908 1.292 1.00 90.00 82 VAL A CA 1
ATOM 586 C C . VAL A 1 82 ? 1.354 -5.418 1.629 1.00 90.00 82 VAL A C 1
ATOM 588 O O . VAL A 1 82 ? 2.284 -6.201 1.836 1.00 90.00 82 VAL A O 1
ATOM 591 N N . VAL A 1 83 ? 1.497 -4.103 1.770 1.00 88.69 83 VAL A N 1
ATOM 592 C CA . VAL A 1 83 ? 2.694 -3.447 2.297 1.00 88.69 83 VAL A CA 1
ATOM 593 C C . VAL A 1 83 ? 2.647 -3.519 3.824 1.00 88.69 83 VAL A C 1
ATOM 595 O O . VAL A 1 83 ? 2.217 -2.586 4.498 1.00 88.69 83 VAL A O 1
ATOM 598 N N . LYS A 1 84 ? 3.092 -4.649 4.386 1.00 88.50 84 LYS A N 1
ATOM 599 C CA . LYS A 1 84 ? 3.033 -4.922 5.838 1.00 88.50 84 LYS A CA 1
ATOM 600 C C . LYS A 1 84 ? 3.664 -3.828 6.703 1.00 88.50 84 LYS A C 1
ATOM 602 O O . LYS A 1 84 ? 3.191 -3.575 7.798 1.00 88.50 84 LYS A O 1
ATOM 607 N N . GLN A 1 85 ? 4.698 -3.160 6.195 1.00 86.19 85 GLN A N 1
ATOM 608 C CA . GLN A 1 85 ? 5.413 -2.092 6.903 1.00 86.19 85 GLN A CA 1
ATOM 609 C C . GLN A 1 85 ? 4.546 -0.849 7.184 1.00 86.19 85 GLN A C 1
ATOM 611 O O . GLN A 1 85 ? 4.945 0.000 7.978 1.00 86.19 85 GLN A O 1
ATOM 616 N N . LEU A 1 86 ? 3.387 -0.727 6.525 1.00 87.69 86 LEU A N 1
ATOM 617 C CA . LEU A 1 86 ? 2.428 0.358 6.741 1.00 87.69 86 LEU A CA 1
ATOM 618 C C . LEU A 1 86 ? 1.335 0.010 7.753 1.00 87.69 86 LEU A C 1
ATOM 620 O O . LEU A 1 86 ? 0.610 0.913 8.154 1.00 87.69 86 LEU A O 1
ATOM 624 N N . LEU A 1 87 ? 1.184 -1.256 8.141 1.00 88.75 87 LEU A N 1
ATOM 625 C CA . LEU A 1 87 ? 0.104 -1.704 9.018 1.00 88.75 87 LEU A CA 1
ATOM 626 C C . LEU A 1 87 ? 0.561 -1.773 10.481 1.00 88.75 87 LEU A C 1
ATOM 628 O O .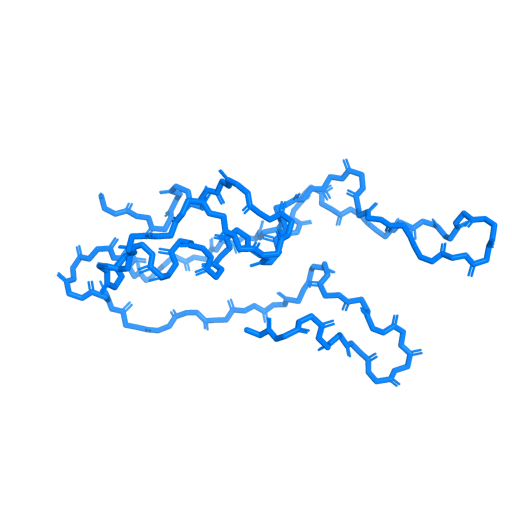 LEU A 1 87 ? 1.739 -2.012 10.750 1.00 88.75 87 LEU A O 1
ATOM 632 N N . VAL A 1 88 ? -0.385 -1.545 11.398 1.00 86.44 88 VAL A N 1
ATOM 633 C CA . VAL A 1 88 ? -0.225 -1.752 12.853 1.00 86.44 88 VAL A CA 1
ATOM 634 C C . VAL A 1 88 ? -0.347 -3.228 13.206 1.00 86.44 88 VAL A C 1
ATOM 636 O O . VAL A 1 88 ? -1.261 -3.883 12.652 1.00 86.44 88 VAL A O 1
#

Sequence (88 aa):
GSGLGDGATHQYSALPIVVAGSAGGKILNGKHVNLSETSGPVAKKNGKYVDPEQGLPLANLWLTQMQALGLKADRYADSTSVVKQLLV

Radius of gyration: 13.89 Å; chains: 1; bounding box: 28×21×42 Å